Protein AF-W7QJQ6-F1 (afdb_monomer_lite)

Sequence (160 aa):
MKISMIKFSLSALLVATCFGANAQSLDDVTMEITKEQVRTGHRLQIPGRNLVVEHMLDSGALTEAEIETHKAERQADRETLKALKDAGDKDGLAAKLAEIKQKRQANREAIREYINNNDDLKEQLQAKKQEVREKLKERIREKRKERKEKREERREQLQQ

Organism: NCBI:txid1328313

Secondary structure (DSSP, 8-state):
-------------------------TT--------------TT---TTHHHHHHHHHHTTSS-HHHHHHHHHHHHHHHHHHHHHHHTT-HHHHHHHHHHHHHHHHHHHHHHHHHHHT-HHHHHHHHHHHHHHHHHHHHHHHHHHHHHHHHHHHHHHHTT-

pLDDT: mean 77.11, std 19.9, range [37.31, 96.12]

Structure (mmCIF, N/CA/C/O backbone):
data_AF-W7QJQ6-F1
#
_entry.id   AF-W7QJQ6-F1
#
loop_
_atom_site.group_PDB
_atom_site.id
_atom_site.type_symbol
_atom_site.label_atom_id
_atom_site.label_alt_id
_atom_site.label_comp_id
_atom_site.label_asym_id
_atom_site.label_entity_id
_atom_site.label_seq_id
_atom_site.pdbx_PDB_ins_code
_atom_site.Cartn_x
_atom_site.Cartn_y
_atom_site.Cartn_z
_atom_site.occupancy
_atom_site.B_iso_or_equiv
_atom_site.auth_seq_id
_atom_site.auth_comp_id
_atom_site.auth_asym_id
_atom_site.auth_atom_id
_atom_site.pdbx_PDB_model_num
ATOM 1 N N . MET A 1 1 ? -24.591 -10.427 -80.992 1.00 41.34 1 MET A N 1
ATOM 2 C CA . MET A 1 1 ? -24.294 -11.584 -80.114 1.00 41.34 1 MET A CA 1
ATOM 3 C C . MET A 1 1 ? -24.677 -11.177 -78.693 1.00 41.34 1 MET A C 1
ATOM 5 O O . MET A 1 1 ? -24.006 -10.342 -78.118 1.00 41.34 1 MET A O 1
ATOM 9 N N . LYS A 1 2 ? -25.950 -11.352 -78.318 1.00 41.94 2 LYS A N 1
ATOM 10 C CA . LYS A 1 2 ? -26.464 -12.395 -77.402 1.00 41.94 2 LYS A CA 1
ATOM 11 C C . LYS A 1 2 ? -25.735 -12.431 -76.047 1.00 41.94 2 LYS A C 1
ATOM 13 O O . LYS A 1 2 ? -24.859 -13.257 -75.834 1.00 41.94 2 LYS A O 1
ATOM 18 N N . ILE A 1 3 ? -26.155 -11.545 -75.141 1.00 50.81 3 ILE A N 1
ATOM 19 C CA . ILE A 1 3 ? -25.922 -11.667 -73.698 1.00 50.81 3 ILE A CA 1
ATOM 20 C C . ILE A 1 3 ? -26.965 -12.664 -73.187 1.00 50.81 3 ILE A C 1
ATOM 22 O O . ILE A 1 3 ? -28.163 -12.384 -73.191 1.00 50.81 3 ILE A O 1
ATOM 26 N N . SER A 1 4 ? -26.511 -13.866 -72.848 1.00 46.59 4 SER A N 1
ATOM 27 C CA . SER A 1 4 ? -27.352 -14.926 -72.300 1.00 46.59 4 SER A CA 1
ATOM 28 C C . SER A 1 4 ? -27.627 -14.652 -70.824 1.00 46.59 4 SER A C 1
ATOM 30 O O . SER A 1 4 ? -26.724 -14.711 -69.995 1.00 46.59 4 SER A O 1
ATOM 32 N N . MET A 1 5 ? -28.894 -14.381 -70.516 1.00 48.00 5 MET A N 1
ATOM 33 C CA . MET A 1 5 ? -29.471 -14.479 -69.180 1.00 48.00 5 MET A CA 1
ATOM 34 C C . MET A 1 5 ? -29.350 -15.907 -68.639 1.00 48.00 5 MET A C 1
ATOM 36 O O . MET A 1 5 ? -29.759 -16.845 -69.317 1.00 48.00 5 MET A O 1
ATOM 40 N N . ILE A 1 6 ? -28.955 -16.051 -67.375 1.00 57.16 6 ILE A N 1
ATOM 41 C CA . ILE A 1 6 ? -29.534 -17.076 -66.501 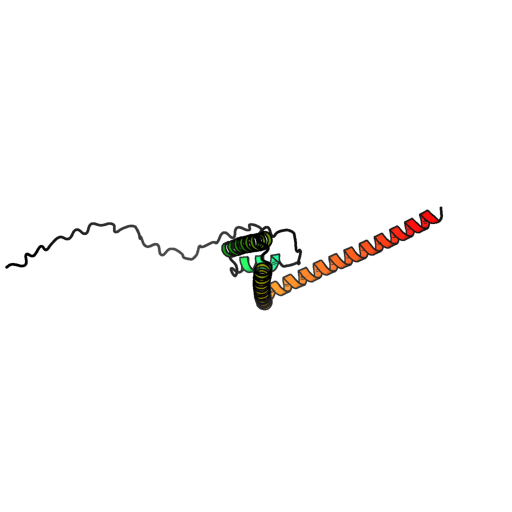1.00 57.16 6 ILE A CA 1
ATOM 42 C C . ILE A 1 6 ? -30.042 -16.356 -65.253 1.00 57.16 6 ILE A C 1
ATOM 44 O O . ILE A 1 6 ? -29.292 -15.721 -64.515 1.00 57.16 6 ILE A O 1
ATOM 48 N N . LYS A 1 7 ? -31.364 -16.407 -65.103 1.00 47.19 7 LYS A N 1
ATOM 49 C CA . LYS A 1 7 ? -32.143 -16.018 -63.930 1.00 47.19 7 LYS A CA 1
ATOM 50 C C . LYS A 1 7 ? -32.538 -17.296 -63.173 1.00 47.19 7 LYS A C 1
ATOM 52 O O . LYS A 1 7 ? -32.659 -18.338 -63.810 1.00 47.19 7 LYS A O 1
ATOM 57 N N . PHE A 1 8 ? -32.902 -17.114 -61.897 1.00 45.66 8 PHE A N 1
ATOM 58 C CA . PHE A 1 8 ? -33.603 -18.049 -60.990 1.00 45.66 8 PHE A CA 1
ATOM 59 C C . PHE A 1 8 ? -32.755 -19.236 -60.499 1.00 45.66 8 PHE A C 1
ATOM 61 O O . PHE A 1 8 ? -32.012 -19.821 -61.269 1.00 45.66 8 PHE A O 1
ATOM 68 N N . SER A 1 9 ? -32.759 -19.633 -59.225 1.00 47.97 9 SER A N 1
ATOM 69 C CA . SER A 1 9 ? -33.805 -19.637 -58.184 1.00 47.97 9 SER A CA 1
ATOM 70 C C . SER A 1 9 ? -33.159 -19.488 -56.792 1.00 47.97 9 SER A C 1
ATOM 72 O O . SER A 1 9 ? -32.132 -20.098 -56.524 1.00 47.97 9 SER A O 1
ATOM 74 N N . LEU A 1 10 ? -33.617 -18.603 -55.904 1.00 44.75 10 LEU A N 1
ATOM 75 C CA . LEU A 1 10 ? -34.666 -18.861 -54.905 1.00 44.75 10 LEU A CA 1
ATOM 76 C C . LEU A 1 10 ? -34.637 -20.283 -54.304 1.00 44.75 10 LEU A C 1
ATOM 78 O O . LEU A 1 10 ? -35.281 -21.192 -54.813 1.00 44.75 10 LEU A O 1
ATOM 82 N N . SER A 1 11 ? -33.969 -20.429 -53.163 1.00 45.31 11 SER A N 1
ATOM 83 C CA . SER A 1 11 ? -34.325 -21.424 -52.148 1.00 45.31 11 SER A CA 1
ATOM 84 C C . SER A 1 11 ? -33.996 -20.857 -50.772 1.00 45.31 11 SER A C 1
ATOM 86 O O . SER A 1 11 ? -32.943 -21.105 -50.188 1.00 45.31 11 SER A O 1
ATOM 88 N N . ALA A 1 12 ? -34.929 -20.045 -50.285 1.00 47.16 12 ALA A N 1
ATOM 89 C CA . ALA A 1 12 ? -35.166 -19.903 -48.865 1.00 47.16 12 ALA A CA 1
ATOM 90 C C . ALA A 1 12 ? -35.634 -21.263 -48.323 1.00 47.16 12 ALA A C 1
ATOM 92 O O . ALA A 1 12 ? -36.683 -21.760 -48.724 1.00 47.16 12 ALA A O 1
ATOM 93 N N . LEU A 1 13 ? -34.861 -21.853 -47.418 1.00 46.78 13 LEU A N 1
ATOM 94 C CA . LEU A 1 13 ? -35.364 -22.778 -46.406 1.00 46.78 13 LEU A CA 1
ATOM 95 C C . LEU A 1 13 ? -34.479 -22.574 -45.165 1.00 46.78 13 LEU A C 1
ATOM 97 O O . LEU A 1 13 ? -33.311 -22.934 -45.155 1.00 46.78 13 LEU A O 1
ATOM 101 N N . LEU A 1 14 ? -34.887 -21.681 -44.266 1.00 48.06 14 LEU A N 1
ATOM 102 C CA . LEU A 1 14 ? -35.668 -22.022 -43.073 1.00 48.06 14 LEU A CA 1
ATOM 103 C C . LEU A 1 14 ? -34.769 -22.588 -41.960 1.00 48.06 14 LEU A C 1
ATOM 105 O O . LEU A 1 14 ? -34.755 -23.779 -41.690 1.00 48.06 14 LEU A O 1
ATOM 109 N N . VAL A 1 15 ? -34.049 -21.686 -41.286 1.00 45.75 15 VAL A N 1
ATOM 110 C CA . VAL A 1 15 ? -33.708 -21.836 -39.860 1.00 45.75 15 VAL A CA 1
ATOM 111 C C . VAL A 1 15 ? -34.139 -20.550 -39.153 1.00 45.75 15 VAL A C 1
ATOM 113 O O . VAL A 1 15 ? -33.351 -19.789 -38.603 1.00 45.75 15 VAL A O 1
ATOM 116 N N . ALA A 1 16 ? -35.434 -20.261 -39.254 1.00 45.09 16 ALA A N 1
ATOM 117 C CA . ALA A 1 16 ? -36.126 -19.443 -38.277 1.00 45.09 16 ALA A CA 1
ATOM 118 C C . ALA A 1 16 ? -36.763 -20.422 -37.295 1.00 45.09 16 ALA A C 1
ATOM 120 O O . ALA A 1 16 ? -37.624 -21.184 -37.712 1.00 45.09 16 ALA A O 1
ATOM 121 N N . THR A 1 17 ? -36.273 -20.428 -36.054 1.00 46.25 17 THR A N 1
ATOM 122 C CA . THR A 1 17 ? -37.036 -20.495 -34.792 1.00 46.25 17 THR A CA 1
ATOM 123 C C . THR A 1 17 ? -36.111 -21.000 -33.690 1.00 46.25 17 THR A C 1
ATOM 125 O O . THR A 1 17 ? -35.888 -22.199 -33.591 1.00 46.25 17 THR A O 1
ATOM 128 N N . CYS A 1 18 ? -35.579 -20.078 -32.885 1.00 44.31 18 CYS A N 1
ATOM 129 C CA . CYS A 1 18 ? -35.277 -20.279 -31.456 1.00 44.31 18 CYS A CA 1
ATOM 130 C C . CYS A 1 18 ? -34.909 -18.969 -30.728 1.00 44.31 18 CYS A C 1
ATOM 132 O O . CYS A 1 18 ? -34.622 -19.013 -29.540 1.00 44.31 18 CYS A O 1
ATOM 134 N N . PHE A 1 19 ? -34.999 -17.786 -31.353 1.00 45.22 19 PHE A N 1
ATOM 135 C CA . PHE A 1 19 ? -35.171 -16.545 -30.585 1.00 45.22 19 PHE A CA 1
ATOM 136 C C . PHE A 1 19 ? -36.653 -16.369 -30.262 1.00 45.22 19 PHE A C 1
ATOM 138 O O . PHE A 1 19 ? -37.350 -15.512 -30.800 1.00 45.22 19 PHE A O 1
ATOM 145 N N . GLY A 1 20 ? -37.138 -17.286 -29.424 1.00 37.31 20 GLY A N 1
ATOM 146 C CA . GLY A 1 20 ? -38.367 -17.098 -28.681 1.00 37.31 20 GLY A CA 1
ATOM 147 C C . GLY A 1 20 ? -38.156 -15.932 -27.730 1.00 37.31 20 GLY A C 1
ATOM 148 O O . GLY A 1 20 ? -37.190 -15.900 -26.970 1.00 37.31 20 GLY A O 1
ATOM 149 N N . ALA A 1 21 ? -39.048 -14.957 -27.837 1.00 48.28 21 ALA A N 1
ATOM 150 C CA . ALA A 1 21 ? -39.184 -13.867 -26.901 1.00 48.28 21 ALA A CA 1
ATOM 151 C C . ALA A 1 21 ? -39.235 -14.405 -25.466 1.00 48.28 21 ALA A C 1
ATOM 153 O O . ALA A 1 21 ? -40.194 -15.069 -25.090 1.00 48.28 21 ALA A O 1
ATOM 154 N N . ASN A 1 22 ? -38.229 -14.057 -24.672 1.00 37.75 22 ASN A N 1
ATOM 155 C CA . ASN A 1 22 ? -38.355 -13.943 -23.229 1.00 37.75 22 ASN A CA 1
ATOM 156 C C . ASN A 1 22 ? -37.907 -12.532 -22.861 1.00 37.75 22 ASN A C 1
ATOM 158 O O . ASN A 1 22 ? -36.779 -12.285 -22.447 1.00 37.75 22 ASN A O 1
ATOM 162 N N . ALA A 1 23 ? -38.837 -11.592 -23.030 1.00 47.88 23 ALA A N 1
ATOM 163 C CA . ALA A 1 23 ? -38.945 -10.470 -22.114 1.00 47.88 23 ALA A CA 1
ATOM 164 C C . ALA A 1 23 ? -39.357 -11.054 -20.752 1.00 47.88 23 ALA A C 1
ATOM 166 O O . ALA A 1 23 ? -40.528 -11.064 -20.387 1.00 47.88 23 ALA A O 1
ATOM 167 N N . GLN A 1 24 ? -38.392 -11.641 -20.054 1.00 41.97 24 GLN A N 1
ATOM 168 C CA . GLN A 1 24 ? -38.516 -12.061 -18.670 1.00 41.97 24 GLN A CA 1
ATOM 169 C C . GLN A 1 24 ? -37.313 -11.483 -17.936 1.00 41.97 24 GLN A C 1
ATOM 171 O O . GLN A 1 24 ? -36.176 -11.876 -18.171 1.00 41.97 24 GLN A O 1
ATOM 176 N N . SER A 1 25 ? -37.627 -10.475 -17.121 1.00 47.47 25 SER A N 1
ATOM 177 C CA . SER A 1 25 ? -36.876 -10.024 -15.951 1.00 47.47 25 SER A CA 1
ATOM 178 C C . SER A 1 25 ? -35.367 -9.839 -16.137 1.00 47.47 25 SER A C 1
ATOM 180 O O . SER A 1 25 ? -34.564 -10.711 -15.824 1.00 47.47 25 SER A O 1
ATOM 182 N N . LEU A 1 26 ? -34.995 -8.602 -16.468 1.00 49.03 26 LEU A N 1
ATOM 183 C CA . LEU A 1 26 ? -33.706 -7.991 -16.111 1.00 49.03 26 LEU A CA 1
ATOM 184 C C . LEU A 1 26 ? -33.541 -7.784 -14.582 1.00 49.03 26 LEU A C 1
ATOM 186 O O . LEU A 1 26 ? -32.644 -7.061 -14.166 1.00 49.03 26 LEU A O 1
ATOM 190 N N . ASP A 1 27 ? -34.386 -8.410 -13.757 1.00 46.31 27 ASP A N 1
ATOM 191 C CA . ASP A 1 27 ? -34.499 -8.172 -12.311 1.00 46.31 27 ASP A CA 1
ATOM 192 C C . ASP A 1 27 ? -33.818 -9.235 -11.438 1.00 46.31 27 ASP A C 1
ATOM 194 O O . ASP A 1 27 ? -33.952 -9.182 -10.222 1.00 46.31 27 ASP A O 1
ATOM 198 N N . ASP A 1 28 ? -33.069 -10.184 -12.009 1.00 47.75 28 ASP A N 1
ATOM 199 C CA . ASP A 1 28 ? -32.436 -11.239 -11.200 1.00 47.75 28 ASP A CA 1
ATOM 200 C C . ASP A 1 28 ? -31.013 -11.583 -11.659 1.00 47.75 28 ASP A C 1
ATOM 202 O O . ASP A 1 28 ? -30.593 -12.737 -11.713 1.00 47.75 28 ASP A O 1
ATOM 206 N N . VAL A 1 29 ? -30.218 -10.553 -11.972 1.00 48.28 29 VAL A N 1
ATOM 207 C CA . VAL A 1 29 ? -28.759 -10.685 -11.855 1.00 48.28 29 VAL A CA 1
ATOM 208 C C . VAL A 1 29 ? -28.421 -10.505 -10.379 1.00 48.28 29 VAL A C 1
ATOM 210 O O . VAL A 1 29 ? -27.886 -9.479 -9.960 1.00 48.28 29 VAL A O 1
ATOM 213 N N . THR A 1 30 ? -28.739 -11.508 -9.560 1.00 45.56 30 THR A N 1
ATOM 214 C CA . THR A 1 30 ? -28.010 -11.685 -8.310 1.00 45.56 30 THR A CA 1
ATOM 215 C C . THR A 1 30 ? -26.580 -12.001 -8.719 1.00 45.56 30 THR A C 1
ATOM 217 O O . THR A 1 30 ? -26.254 -13.148 -9.025 1.00 45.56 30 THR A O 1
ATOM 220 N N . MET A 1 31 ? -25.721 -10.978 -8.791 1.00 55.59 31 MET A N 1
ATOM 221 C CA . MET A 1 31 ? -24.294 -11.229 -8.676 1.00 55.59 31 MET A CA 1
ATOM 222 C C . MET A 1 31 ? -24.137 -11.983 -7.360 1.00 55.59 31 MET A C 1
ATOM 224 O O . MET A 1 31 ? -24.315 -11.404 -6.287 1.00 55.59 31 MET A O 1
ATOM 228 N N . GLU A 1 32 ? -23.886 -13.288 -7.433 1.00 45.22 32 GLU A N 1
ATOM 229 C CA . GLU A 1 32 ? -23.327 -14.021 -6.312 1.00 45.22 32 GLU A CA 1
ATOM 230 C C . GLU A 1 32 ? -22.005 -13.326 -6.007 1.00 45.22 32 GLU A C 1
ATOM 232 O O . GLU A 1 32 ? -20.994 -13.565 -6.661 1.00 45.22 32 GLU A O 1
ATOM 237 N N . ILE A 1 33 ? -22.039 -12.382 -5.061 1.00 52.94 33 ILE A N 1
ATOM 238 C CA . ILE A 1 33 ? -20.850 -11.788 -4.467 1.00 52.94 33 ILE A CA 1
ATOM 239 C C . ILE A 1 33 ? -20.194 -12.946 -3.728 1.00 52.94 33 ILE A C 1
ATOM 241 O O . ILE A 1 33 ? -20.468 -13.210 -2.551 1.00 52.94 33 ILE A O 1
ATOM 245 N N . THR A 1 34 ? -19.375 -13.705 -4.448 1.00 47.41 34 THR A N 1
ATOM 246 C CA . THR A 1 34 ? -18.438 -14.636 -3.861 1.00 47.41 34 THR A CA 1
ATOM 247 C C . THR A 1 34 ? -17.588 -13.803 -2.925 1.00 47.41 34 THR A C 1
ATOM 249 O O . THR A 1 34 ? -16.742 -13.025 -3.345 1.00 47.41 34 THR A O 1
ATOM 252 N N . LYS A 1 35 ? -17.843 -13.919 -1.617 1.00 50.66 35 LYS A N 1
ATOM 253 C CA . LYS A 1 35 ? -17.042 -13.295 -0.556 1.00 50.66 35 LYS A CA 1
ATOM 254 C C . LYS A 1 35 ? -15.683 -13.988 -0.458 1.00 50.66 35 LYS A C 1
ATOM 256 O O . LYS A 1 35 ? -15.262 -14.400 0.627 1.00 50.66 35 LYS A O 1
ATOM 261 N N . GLU A 1 36 ? -15.017 -14.201 -1.585 1.00 50.00 36 GLU A N 1
ATOM 262 C CA . GLU A 1 36 ? -13.681 -14.741 -1.592 1.00 50.00 36 GLU A CA 1
ATOM 263 C C . GLU A 1 36 ? -12.776 -13.644 -1.039 1.00 50.00 36 GLU A C 1
ATOM 265 O O . GLU A 1 36 ? -12.515 -12.621 -1.669 1.00 50.00 36 GLU A O 1
ATOM 270 N N . GLN A 1 37 ? -12.366 -13.813 0.220 1.00 52.44 37 GLN A N 1
ATOM 271 C CA . GLN A 1 37 ? -11.476 -12.873 0.885 1.00 52.44 37 GLN A CA 1
ATOM 272 C C . GLN A 1 37 ? -10.228 -12.696 0.023 1.00 52.44 37 GLN A C 1
ATOM 274 O O . GLN A 1 37 ? -9.375 -13.587 -0.041 1.00 52.44 37 GLN A O 1
ATOM 279 N N . VAL A 1 38 ? -10.105 -11.536 -0.627 1.00 56.94 38 VAL A N 1
ATOM 280 C CA . VAL A 1 38 ? -8.951 -11.200 -1.455 1.00 56.94 38 VAL A CA 1
ATOM 281 C C . VAL A 1 38 ? -7.707 -11.292 -0.574 1.00 56.94 38 VAL A C 1
ATOM 283 O O . VAL A 1 38 ? -7.428 -10.422 0.253 1.00 56.94 38 VAL A O 1
ATOM 286 N N . ARG A 1 39 ? -6.934 -12.373 -0.731 1.00 50.00 39 ARG A N 1
ATOM 287 C CA . ARG A 1 39 ? -5.701 -12.603 0.033 1.00 50.00 39 ARG A CA 1
ATOM 288 C C . ARG A 1 39 ? -4.639 -11.586 -0.386 1.00 50.00 39 ARG A C 1
ATOM 290 O O . ARG A 1 39 ? -3.813 -11.824 -1.265 1.00 50.00 39 ARG A O 1
ATOM 297 N N . THR A 1 40 ? -4.652 -10.415 0.242 1.00 54.50 40 THR A N 1
ATOM 298 C CA . THR A 1 40 ? -3.605 -9.398 0.097 1.00 54.50 40 THR A CA 1
ATOM 299 C C . THR A 1 40 ? -2.308 -9.858 0.761 1.00 54.50 40 THR A C 1
ATOM 301 O O . THR A 1 40 ? -2.277 -10.179 1.946 1.00 54.50 40 THR A O 1
ATOM 304 N N . GLY A 1 41 ? -1.211 -9.868 -0.003 1.00 44.66 41 GLY A N 1
ATOM 305 C CA . GLY A 1 41 ? 0.110 -10.281 0.477 1.00 44.66 41 GLY A CA 1
ATOM 306 C C . GLY A 1 41 ? 0.603 -9.501 1.708 1.00 44.66 41 GLY A C 1
ATOM 307 O O . GLY A 1 41 ? 0.461 -8.283 1.805 1.00 44.66 41 GLY A O 1
ATOM 308 N N . HIS A 1 42 ? 1.255 -10.224 2.620 1.00 45.88 42 HIS A N 1
ATOM 309 C CA . HIS A 1 42 ? 1.562 -9.883 4.018 1.00 45.88 42 HIS A CA 1
ATOM 310 C C . HIS A 1 42 ? 2.374 -8.608 4.350 1.00 45.88 42 HIS A C 1
ATOM 312 O O . HIS A 1 42 ? 2.702 -8.415 5.519 1.00 45.88 42 HIS A O 1
ATOM 318 N N . ARG A 1 43 ? 2.761 -7.732 3.411 1.00 43.72 43 ARG A N 1
ATOM 319 C CA . ARG A 1 43 ? 3.911 -6.829 3.661 1.00 43.72 43 ARG A CA 1
ATOM 320 C C . ARG A 1 43 ? 3.669 -5.361 4.001 1.00 43.72 43 ARG A C 1
ATOM 322 O O . ARG A 1 43 ? 4.638 -4.695 4.341 1.00 43.72 43 ARG A O 1
ATOM 329 N N . LEU A 1 44 ? 2.441 -4.850 4.005 1.00 43.34 44 LEU A N 1
ATOM 330 C CA . LEU A 1 44 ? 2.165 -3.495 4.506 1.00 43.34 44 LEU A CA 1
ATOM 331 C C . LEU A 1 44 ? 0.797 -3.466 5.190 1.00 43.34 44 LEU A C 1
ATOM 333 O O . LEU A 1 44 ? -0.213 -3.182 4.552 1.00 43.34 44 LEU A O 1
ATOM 337 N N . GLN A 1 45 ? 0.783 -3.745 6.495 1.00 49.97 45 GLN A N 1
ATOM 338 C CA . GLN A 1 45 ? -0.350 -3.508 7.396 1.00 49.97 45 GLN A CA 1
ATOM 339 C C . GLN A 1 45 ? -0.562 -1.989 7.556 1.00 49.97 45 GLN A C 1
ATOM 341 O O . GLN A 1 45 ? -0.333 -1.407 8.612 1.00 49.97 45 GLN A O 1
ATOM 346 N N . ILE A 1 46 ? -0.944 -1.307 6.474 1.00 52.97 46 ILE A N 1
ATOM 347 C CA . ILE A 1 46 ? -1.606 -0.012 6.595 1.00 52.97 46 ILE A CA 1
ATOM 348 C C . ILE A 1 46 ? -3.036 -0.358 7.019 1.00 52.97 46 ILE A C 1
ATOM 350 O O . ILE A 1 46 ? -3.753 -0.972 6.221 1.00 52.97 46 ILE A O 1
ATOM 354 N N . PRO A 1 47 ? -3.452 -0.046 8.259 1.00 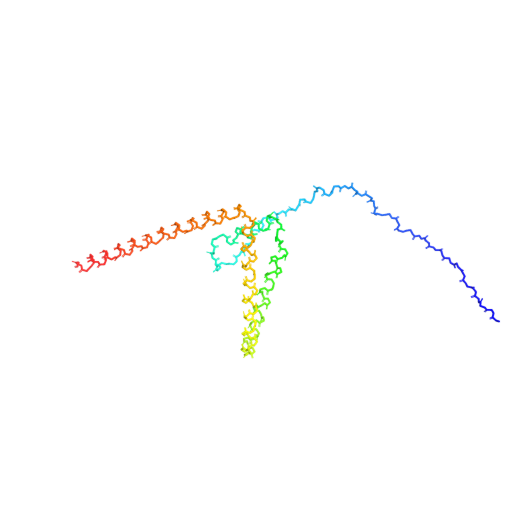56.94 47 PRO A N 1
ATOM 355 C CA . PRO A 1 47 ? -4.818 -0.321 8.679 1.00 56.94 47 PRO A CA 1
ATOM 356 C C . PRO A 1 47 ? -5.796 0.382 7.741 1.00 56.94 47 PRO A C 1
ATOM 358 O O . PRO A 1 47 ? -5.612 1.553 7.417 1.00 56.94 47 PRO A O 1
ATOM 361 N N . GLY A 1 48 ? -6.801 -0.359 7.276 1.00 60.09 48 GLY A N 1
ATOM 362 C CA . GLY A 1 48 ? -7.847 0.164 6.401 1.00 60.09 48 GLY A CA 1
ATOM 363 C C . GLY A 1 48 ? -7.568 0.089 4.899 1.00 60.09 48 GLY A C 1
ATOM 364 O O . GLY A 1 48 ? -8.469 0.373 4.124 1.00 60.09 48 GLY A O 1
ATOM 365 N N . ARG A 1 49 ? -6.384 -0.353 4.442 1.00 65.12 49 ARG A N 1
ATOM 366 C CA . ARG A 1 49 ? -6.171 -0.554 2.992 1.00 65.12 49 ARG A CA 1
ATOM 367 C C . ARG A 1 49 ? -7.128 -1.599 2.405 1.00 65.12 49 ARG A C 1
ATOM 369 O O . ARG A 1 49 ? -7.549 -1.447 1.266 1.00 65.12 49 ARG A O 1
ATOM 376 N N . ASN A 1 50 ? -7.471 -2.615 3.194 1.00 74.38 50 ASN A N 1
ATOM 377 C CA . ASN A 1 50 ? -8.447 -3.629 2.807 1.00 74.38 50 ASN A CA 1
ATOM 378 C C . ASN A 1 50 ? -9.865 -3.054 2.788 1.00 74.38 50 ASN A C 1
ATOM 380 O O . ASN A 1 50 ? -10.569 -3.302 1.827 1.00 74.38 50 ASN A O 1
ATOM 384 N N . LEU A 1 51 ? -10.211 -2.179 3.741 1.00 82.00 51 LEU A N 1
ATOM 385 C CA . LEU A 1 51 ? -11.532 -1.540 3.794 1.00 82.00 51 LEU A CA 1
ATOM 386 C C . LEU A 1 51 ? -11.849 -0.732 2.537 1.00 82.00 51 LEU A C 1
ATOM 388 O O . LEU A 1 51 ? -12.972 -0.760 2.065 1.00 82.00 51 LEU A O 1
ATOM 392 N N . VAL A 1 52 ? -10.863 -0.027 1.975 1.00 84.75 52 VAL A N 1
ATOM 393 C CA . VAL A 1 52 ? -11.084 0.733 0.734 1.00 84.75 52 VAL A CA 1
ATOM 394 C C . VAL A 1 52 ? -11.359 -0.203 -0.439 1.00 84.75 52 VAL A C 1
ATOM 396 O O . VAL A 1 52 ? -12.258 0.059 -1.220 1.00 84.75 52 VAL A O 1
ATOM 399 N N . VAL A 1 53 ? -10.591 -1.289 -0.570 1.00 83.69 53 VAL A N 1
ATOM 400 C CA . VAL A 1 53 ? -10.765 -2.244 -1.675 1.00 83.69 53 VAL A CA 1
ATOM 401 C C . VAL A 1 53 ? -12.067 -3.028 -1.522 1.00 83.69 53 VAL A C 1
ATOM 403 O O . VAL A 1 53 ? -12.771 -3.198 -2.506 1.00 83.69 53 VAL A O 1
ATOM 406 N N . GLU A 1 54 ? -12.396 -3.461 -0.305 1.00 83.56 54 GLU A N 1
ATOM 407 C CA . GLU A 1 54 ? -13.668 -4.109 0.037 1.00 83.56 54 GLU A CA 1
ATOM 408 C C . GLU A 1 54 ? -14.841 -3.180 -0.294 1.00 83.56 54 GLU A C 1
ATOM 410 O O . GLU A 1 54 ? -15.721 -3.567 -1.047 1.00 83.56 54 GLU A O 1
ATOM 415 N N . HIS A 1 55 ? -14.784 -1.915 0.130 1.00 87.19 55 HIS A N 1
ATOM 416 C CA . HIS A 1 55 ? -15.815 -0.932 -0.201 1.00 87.19 55 HIS A CA 1
ATOM 417 C C . HIS A 1 55 ? -15.928 -0.677 -1.712 1.00 87.19 55 HIS A C 1
ATOM 419 O O . HIS A 1 55 ? -17.031 -0.538 -2.226 1.00 87.19 55 HIS A O 1
ATOM 425 N N . MET A 1 56 ? -14.809 -0.621 -2.443 1.00 86.25 56 MET A N 1
ATOM 426 C CA . MET A 1 56 ? -14.836 -0.473 -3.904 1.00 86.25 56 MET A CA 1
ATOM 427 C C . MET A 1 56 ? -15.448 -1.690 -4.607 1.00 86.25 56 MET A C 1
ATOM 429 O O . MET A 1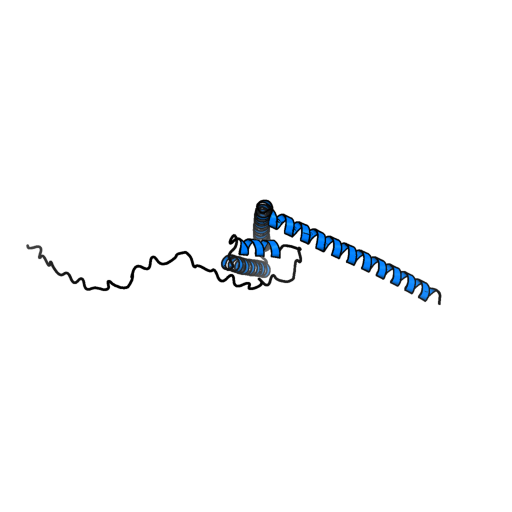 56 ? -16.115 -1.509 -5.622 1.00 86.25 56 MET A O 1
ATOM 433 N N . LEU A 1 57 ? -15.237 -2.900 -4.083 1.00 87.12 57 LEU A N 1
ATOM 434 C CA . LEU A 1 57 ? -15.867 -4.120 -4.594 1.00 87.12 57 LEU A CA 1
ATOM 435 C C . LEU A 1 57 ? -17.367 -4.131 -4.293 1.00 87.12 57 LEU A C 1
ATOM 437 O O . LEU A 1 57 ? -18.170 -4.339 -5.197 1.00 87.12 57 LEU A O 1
ATOM 441 N N . ASP A 1 58 ? -17.740 -3.829 -3.050 1.00 85.69 58 ASP A N 1
ATOM 442 C CA . ASP A 1 58 ? -19.136 -3.793 -2.609 1.00 85.69 58 ASP A CA 1
ATOM 443 C C . ASP A 1 58 ? -19.934 -2.709 -3.350 1.00 85.69 58 ASP A C 1
ATOM 445 O O . ASP A 1 58 ? -21.094 -2.915 -3.702 1.00 85.69 58 ASP A O 1
ATOM 449 N N . SER A 1 59 ? -19.308 -1.561 -3.638 1.00 85.94 59 SER A N 1
ATOM 450 C CA . SER A 1 59 ? -19.924 -0.475 -4.406 1.00 85.94 59 SER A CA 1
ATOM 451 C C . SER A 1 59 ? -19.883 -0.696 -5.924 1.00 85.94 59 SER A C 1
ATOM 453 O O . SER A 1 59 ? -20.318 0.184 -6.664 1.00 85.94 59 SER A O 1
ATOM 455 N N . GLY A 1 60 ? -19.276 -1.787 -6.406 1.00 84.25 60 GLY A N 1
ATOM 456 C CA . GLY A 1 60 ? -19.057 -2.051 -7.833 1.00 84.25 60 GLY A CA 1
ATOM 457 C C . GLY A 1 60 ? -18.111 -1.066 -8.539 1.00 84.25 60 GLY A C 1
ATOM 458 O O . GLY A 1 60 ? -18.042 -1.054 -9.764 1.00 84.25 60 GLY A O 1
ATOM 459 N N . ALA A 1 61 ? -17.378 -0.233 -7.792 1.00 83.81 61 ALA A N 1
ATOM 460 C CA . ALA A 1 61 ? -16.382 0.698 -8.336 1.00 83.81 61 ALA A CA 1
ATOM 461 C C . ALA A 1 61 ? -15.076 -0.002 -8.752 1.00 83.81 61 ALA A C 1
ATOM 463 O O . ALA A 1 61 ? -14.213 0.614 -9.378 1.00 83.81 61 ALA A O 1
ATOM 464 N N . LEU A 1 62 ? -14.912 -1.264 -8.359 1.00 84.44 62 LEU A N 1
ATOM 465 C CA . LEU A 1 62 ? -13.833 -2.146 -8.766 1.00 84.44 62 LEU A CA 1
ATOM 466 C C . LEU A 1 62 ? -14.405 -3.547 -8.955 1.00 84.44 62 LEU A C 1
ATOM 468 O O . LEU A 1 62 ? -15.155 -4.028 -8.111 1.00 84.44 62 LEU A O 1
ATOM 472 N N . THR A 1 63 ? -14.017 -4.215 -10.031 1.00 86.69 63 THR A N 1
ATOM 473 C CA . THR A 1 63 ? -14.392 -5.609 -10.292 1.00 86.69 63 THR A CA 1
ATOM 474 C C . THR A 1 63 ? -13.257 -6.566 -9.931 1.00 86.69 63 THR A C 1
ATOM 476 O O . THR A 1 63 ? -12.078 -6.200 -9.894 1.00 86.69 63 THR A O 1
ATOM 479 N N . GLU A 1 64 ? -13.586 -7.835 -9.692 1.00 82.19 64 GLU A N 1
ATOM 480 C CA . GLU A 1 64 ? -12.570 -8.865 -9.444 1.00 82.19 64 GLU A CA 1
ATOM 481 C C . GLU A 1 64 ? -11.635 -9.048 -10.649 1.00 82.19 64 GLU A C 1
ATOM 483 O O . GLU A 1 64 ? -10.419 -9.147 -10.475 1.00 82.19 64 GLU A O 1
ATOM 488 N N . ALA A 1 65 ? -12.176 -8.975 -11.870 1.00 83.56 65 ALA A N 1
ATOM 489 C CA . ALA A 1 65 ? -11.396 -9.028 -13.105 1.00 83.56 65 ALA A CA 1
ATOM 490 C C . ALA A 1 65 ? -10.347 -7.901 -13.175 1.00 83.56 65 ALA A C 1
ATOM 492 O O . ALA A 1 65 ? -9.197 -8.139 -13.545 1.00 83.56 65 ALA A O 1
ATOM 493 N N . GLU A 1 66 ? -10.693 -6.683 -12.749 1.00 82.31 66 GLU A N 1
ATOM 494 C CA . GLU A 1 66 ? -9.746 -5.563 -12.664 1.00 82.31 66 GLU A CA 1
ATOM 495 C C . GLU A 1 66 ? -8.687 -5.764 -11.567 1.00 82.31 66 GLU A C 1
ATOM 497 O O . GLU A 1 66 ? -7.529 -5.361 -11.704 1.00 82.31 66 GLU A O 1
ATOM 502 N N . ILE A 1 67 ? -9.030 -6.434 -10.463 1.00 84.81 67 ILE A N 1
ATOM 503 C CA . ILE A 1 67 ? -8.033 -6.810 -9.451 1.00 84.81 67 ILE A CA 1
ATOM 504 C C . ILE A 1 67 ? -7.030 -7.810 -10.033 1.00 84.81 67 ILE A C 1
ATOM 506 O O . ILE A 1 67 ? -5.829 -7.726 -9.739 1.00 84.81 67 ILE A O 1
ATOM 510 N N . GLU A 1 68 ? -7.499 -8.768 -10.826 1.00 86.00 68 GLU A N 1
ATOM 511 C CA . GLU A 1 68 ? -6.648 -9.755 -11.484 1.00 86.00 68 GLU A CA 1
ATOM 512 C C . GLU A 1 68 ? -5.754 -9.132 -12.549 1.00 86.00 68 GLU A C 1
ATOM 514 O O . GLU A 1 68 ? -4.546 -9.394 -12.543 1.00 86.00 68 GLU A O 1
ATOM 519 N N . THR A 1 69 ? -6.279 -8.225 -13.373 1.00 88.81 69 THR A N 1
ATOM 520 C CA . THR A 1 69 ? -5.464 -7.485 -14.347 1.00 88.81 69 THR A CA 1
ATOM 521 C C . THR A 1 69 ? -4.379 -6.684 -13.626 1.00 88.81 69 THR A C 1
ATOM 523 O O . THR A 1 69 ? -3.199 -6.801 -13.954 1.00 88.81 69 THR A O 1
ATOM 526 N N . HIS A 1 70 ? -4.708 -5.999 -12.526 1.00 86.06 70 HIS A N 1
ATOM 527 C CA . HIS A 1 70 ? -3.728 -5.288 -11.698 1.00 86.06 70 HIS A CA 1
ATOM 528 C C . HIS A 1 70 ? -2.692 -6.214 -11.031 1.00 86.06 70 HIS A C 1
ATOM 530 O O . HIS A 1 70 ? -1.584 -5.785 -10.678 1.00 86.06 70 HIS A O 1
ATOM 536 N N . LYS A 1 71 ? -3.022 -7.482 -10.758 1.00 88.44 71 LYS A N 1
ATOM 537 C CA . LYS A 1 71 ? -2.043 -8.480 -10.287 1.00 88.44 71 LYS A CA 1
ATOM 538 C C . LYS A 1 71 ? -1.111 -8.890 -11.426 1.00 88.44 71 LYS A C 1
ATOM 540 O O . LYS A 1 71 ? 0.101 -8.892 -11.206 1.00 88.44 71 LYS A O 1
ATOM 545 N N . ALA A 1 72 ? -1.657 -9.175 -12.606 1.00 90.44 72 ALA A N 1
ATOM 546 C CA . ALA A 1 72 ? -0.893 -9.552 -13.790 1.00 90.44 72 ALA A CA 1
ATOM 547 C C . ALA A 1 72 ? 0.072 -8.436 -14.219 1.00 90.44 72 ALA A C 1
ATOM 549 O O . ALA A 1 72 ? 1.265 -8.683 -14.378 1.00 90.44 72 ALA A O 1
ATOM 550 N N . GLU A 1 73 ? -0.391 -7.186 -14.269 1.00 90.12 73 GLU A N 1
ATOM 551 C CA . GLU A 1 73 ? 0.453 -6.023 -14.570 1.00 90.12 73 GLU A CA 1
ATOM 552 C C . GLU A 1 73 ? 1.622 -5.883 -13.591 1.00 90.12 73 GLU A C 1
ATOM 554 O O . GLU A 1 73 ? 2.763 -5.675 -13.993 1.00 90.12 73 GLU A O 1
ATOM 559 N N . ARG A 1 74 ? 1.370 -6.049 -12.285 1.00 90.31 74 ARG A N 1
ATOM 560 C CA . ARG A 1 74 ? 2.439 -5.995 -11.274 1.00 90.31 74 ARG A CA 1
ATOM 561 C C . ARG A 1 74 ? 3.463 -7.107 -11.448 1.00 90.31 74 ARG A C 1
ATOM 563 O O . ARG A 1 74 ? 4.614 -6.925 -11.050 1.00 90.31 74 ARG A O 1
ATOM 570 N N . GLN A 1 75 ? 3.042 -8.262 -11.948 1.00 93.00 75 GLN A N 1
ATOM 571 C CA . GLN A 1 75 ? 3.941 -9.368 -12.232 1.00 93.00 75 GLN A CA 1
ATOM 572 C C . GLN A 1 75 ? 4.786 -9.066 -13.476 1.00 93.00 75 GLN A C 1
ATOM 574 O O . GLN A 1 75 ? 6.010 -9.162 -13.398 1.00 93.00 75 GLN A O 1
ATOM 579 N N . ALA A 1 76 ? 4.171 -8.560 -14.545 1.00 94.19 76 ALA A N 1
ATOM 580 C CA . ALA A 1 76 ? 4.877 -8.105 -15.741 1.00 94.19 76 ALA A CA 1
ATOM 581 C C . ALA A 1 76 ? 5.892 -6.983 -15.431 1.00 94.19 76 ALA A C 1
ATOM 583 O O . ALA A 1 76 ? 7.040 -7.028 -15.872 1.00 94.19 76 ALA A O 1
ATOM 584 N N . ASP A 1 77 ? 5.531 -6.011 -14.588 1.00 93.38 77 ASP A N 1
ATOM 585 C CA . ASP A 1 77 ? 6.446 -4.955 -14.127 1.00 93.38 77 ASP A CA 1
ATOM 586 C C . ASP A 1 77 ? 7.659 -5.524 -13.368 1.00 93.38 77 ASP A C 1
ATOM 588 O O . ASP A 1 77 ? 8.767 -4.996 -13.443 1.00 93.38 77 ASP A O 1
ATOM 592 N N . ARG A 1 78 ? 7.485 -6.611 -12.609 1.00 93.88 78 ARG A N 1
ATOM 593 C CA . ARG A 1 78 ? 8.607 -7.258 -11.909 1.00 93.88 78 ARG A CA 1
ATOM 594 C C . ARG A 1 78 ? 9.526 -7.986 -12.872 1.00 93.88 78 ARG A C 1
ATOM 596 O O . ARG A 1 78 ? 10.740 -7.924 -12.701 1.00 93.88 78 ARG A O 1
ATOM 603 N N . GLU A 1 79 ? 8.953 -8.683 -13.841 1.00 95.94 79 GLU A N 1
ATOM 604 C CA . GLU A 1 79 ? 9.701 -9.432 -14.848 1.00 95.94 79 GLU A CA 1
ATOM 605 C C . GLU A 1 79 ? 10.500 -8.493 -15.747 1.00 95.94 79 GLU A C 1
ATOM 607 O O . GLU A 1 79 ? 11.692 -8.716 -15.946 1.00 95.94 79 GLU A O 1
ATOM 612 N N . THR A 1 80 ? 9.901 -7.381 -16.175 1.00 94.25 80 THR A N 1
ATOM 613 C CA . THR A 1 80 ? 10.599 -6.333 -16.936 1.00 94.25 80 THR A CA 1
ATOM 614 C C . THR A 1 80 ? 11.740 -5.708 -16.135 1.00 94.25 80 THR A C 1
ATOM 616 O O . THR A 1 80 ? 12.861 -5.633 -16.630 1.00 94.25 80 THR A O 1
ATOM 619 N N . LEU A 1 81 ? 11.519 -5.333 -14.869 1.00 94.88 81 LEU A N 1
ATOM 620 C CA . LEU A 1 81 ? 12.595 -4.816 -14.011 1.00 94.88 81 LEU A CA 1
ATOM 621 C C . LEU A 1 81 ? 13.716 -5.838 -13.786 1.00 94.88 81 LEU A C 1
ATOM 623 O O . LEU A 1 81 ? 14.886 -5.459 -13.718 1.00 94.88 81 LEU A O 1
ATOM 627 N N . LYS A 1 82 ? 13.372 -7.124 -13.651 1.00 95.62 82 LYS A N 1
ATOM 628 C CA . LYS A 1 82 ? 14.358 -8.198 -13.516 1.00 95.62 82 LYS A CA 1
ATOM 629 C C . LYS A 1 82 ? 15.179 -8.340 -14.797 1.00 95.62 82 LYS A C 1
ATOM 631 O O . LYS A 1 82 ? 16.399 -8.329 -14.708 1.00 95.62 82 LYS A O 1
ATOM 636 N N . ALA A 1 83 ? 14.533 -8.381 -15.959 1.00 95.88 83 ALA A N 1
ATOM 637 C CA . ALA A 1 83 ? 15.210 -8.464 -17.249 1.00 95.88 83 ALA A CA 1
ATOM 638 C C . ALA A 1 83 ? 16.158 -7.276 -17.481 1.00 95.88 83 ALA A C 1
ATOM 640 O O . ALA A 1 83 ? 17.306 -7.483 -17.860 1.00 95.88 83 ALA A O 1
ATOM 641 N N . LEU A 1 84 ? 15.726 -6.047 -17.174 1.00 93.94 84 LEU A N 1
ATOM 642 C CA . LEU A 1 84 ? 16.568 -4.846 -17.278 1.00 93.94 84 LEU A CA 1
ATOM 643 C C . LEU A 1 84 ? 17.782 -4.909 -16.343 1.00 93.94 84 LEU A C 1
ATOM 645 O O . LEU A 1 84 ? 18.892 -4.536 -16.721 1.00 93.94 84 LEU A O 1
ATOM 649 N N . LYS A 1 85 ? 17.585 -5.422 -15.124 1.00 94.75 85 LYS A N 1
ATOM 650 C CA . LYS A 1 85 ? 18.672 -5.618 -14.163 1.00 94.75 85 LYS A CA 1
ATOM 651 C C . LYS A 1 85 ? 19.668 -6.675 -14.641 1.00 94.75 85 LYS A C 1
ATOM 653 O O . LYS A 1 85 ? 20.870 -6.446 -14.534 1.00 94.75 85 LYS A O 1
ATOM 658 N N . ASP A 1 86 ? 19.174 -7.800 -15.151 1.00 95.9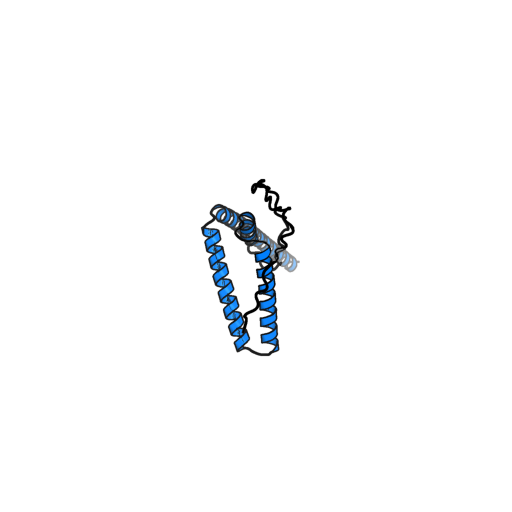4 86 ASP A N 1
ATOM 659 C CA . ASP A 1 86 ? 19.995 -8.911 -15.643 1.00 95.94 86 ASP A CA 1
ATOM 660 C C . ASP A 1 86 ? 20.757 -8.510 -16.922 1.00 95.94 86 ASP A C 1
ATOM 662 O O . ASP A 1 86 ? 21.906 -8.905 -17.103 1.00 95.94 86 ASP A O 1
ATOM 666 N N . ALA A 1 87 ? 20.167 -7.647 -17.756 1.00 94.69 87 ALA A N 1
ATOM 667 C CA . ALA A 1 87 ? 20.808 -7.045 -18.926 1.00 94.69 87 ALA A CA 1
ATOM 668 C C . ALA A 1 87 ? 21.832 -5.942 -18.585 1.00 94.69 87 ALA A C 1
ATOM 670 O O . ALA A 1 87 ? 22.562 -5.491 -19.463 1.00 94.69 87 ALA A O 1
ATOM 671 N N . GLY A 1 88 ? 21.893 -5.484 -17.328 1.00 94.12 88 GLY A N 1
ATOM 672 C CA . GLY A 1 88 ? 22.785 -4.400 -16.904 1.00 94.12 88 GLY A CA 1
ATOM 673 C C . GLY A 1 88 ? 22.388 -3.007 -17.411 1.00 94.12 88 GLY A C 1
ATOM 674 O O . GLY A 1 88 ? 23.173 -2.067 -17.263 1.00 94.12 88 GLY A O 1
ATOM 675 N N . ASP A 1 89 ? 21.183 -2.854 -17.964 1.00 94.50 89 ASP A N 1
ATOM 676 C CA . ASP A 1 89 ? 20.666 -1.592 -18.495 1.00 94.50 89 ASP A CA 1
ATOM 677 C C . ASP A 1 89 ? 20.164 -0.687 -17.358 1.00 94.50 89 ASP A C 1
ATOM 679 O O . ASP A 1 89 ? 19.014 -0.748 -16.909 1.00 94.50 89 ASP A O 1
ATOM 683 N N . LYS A 1 90 ? 21.070 0.152 -16.850 1.00 94.25 90 LYS A N 1
ATOM 684 C CA . LYS A 1 90 ? 20.793 1.064 -15.732 1.00 94.25 90 LYS A CA 1
ATOM 685 C C . LYS A 1 90 ? 19.822 2.180 -16.113 1.00 94.25 90 LYS A C 1
ATOM 687 O O . LYS A 1 90 ? 19.017 2.574 -15.266 1.00 94.25 90 LYS A O 1
ATOM 692 N N . ASP A 1 91 ? 19.882 2.660 -17.351 1.00 95.12 91 ASP A N 1
ATOM 693 C CA . ASP A 1 91 ? 19.060 3.777 -17.815 1.00 95.12 91 ASP A CA 1
ATOM 694 C C . ASP A 1 91 ? 17.622 3.309 -18.061 1.00 95.12 91 ASP A C 1
ATOM 696 O O . ASP A 1 91 ? 16.678 3.926 -17.558 1.00 95.12 91 ASP A O 1
ATOM 700 N N . GLY A 1 92 ? 17.445 2.149 -18.706 1.00 92.94 92 GLY A N 1
ATOM 701 C CA . GLY A 1 92 ? 16.139 1.505 -18.854 1.00 92.94 92 GLY A CA 1
ATOM 702 C C . GLY A 1 92 ? 15.510 1.140 -17.507 1.00 92.94 92 GLY A C 1
ATOM 703 O O . GLY A 1 92 ? 14.318 1.372 -17.282 1.00 92.94 92 GLY A O 1
ATOM 704 N N . LEU A 1 93 ? 16.311 0.649 -16.554 1.00 94.06 93 LEU A N 1
ATOM 705 C CA . LEU A 1 93 ? 15.845 0.362 -15.195 1.00 94.06 93 LEU A CA 1
ATOM 706 C C . LEU A 1 93 ? 15.375 1.631 -14.470 1.00 94.06 93 LEU A C 1
ATOM 708 O O . LEU A 1 93 ? 14.315 1.620 -13.837 1.00 94.06 93 LEU A O 1
ATOM 712 N N . ALA A 1 94 ? 16.131 2.729 -14.555 1.00 94.94 94 ALA A N 1
ATOM 713 C CA . ALA A 1 94 ? 15.754 3.998 -13.938 1.00 94.94 94 ALA A CA 1
ATOM 714 C C . ALA A 1 94 ? 14.464 4.568 -14.549 1.00 94.94 94 ALA A C 1
ATOM 716 O O . ALA A 1 94 ? 13.571 4.990 -13.807 1.00 94.94 94 ALA A O 1
ATOM 717 N N . ALA A 1 95 ? 14.331 4.512 -15.877 1.00 96.12 95 ALA A N 1
ATOM 718 C CA . ALA A 1 95 ? 13.133 4.945 -16.588 1.00 96.12 95 ALA A CA 1
ATOM 719 C C . ALA A 1 95 ? 11.897 4.137 -16.161 1.00 96.12 95 ALA A C 1
ATOM 721 O O . ALA A 1 95 ? 10.884 4.718 -15.763 1.00 96.12 95 ALA A O 1
ATOM 722 N N . LYS A 1 96 ? 11.997 2.799 -16.127 1.00 94.31 96 LYS A N 1
ATOM 723 C CA . LYS A 1 96 ? 10.874 1.941 -15.720 1.00 94.31 96 LYS A CA 1
ATOM 724 C C . LYS A 1 96 ? 10.487 2.147 -14.254 1.00 94.31 96 LYS A C 1
ATOM 726 O O . LYS A 1 96 ? 9.306 2.156 -13.906 1.00 94.31 96 LYS A O 1
ATOM 731 N N . LEU A 1 97 ? 11.462 2.373 -13.370 1.00 94.19 97 LEU A N 1
ATOM 732 C CA . LEU A 1 97 ? 11.182 2.728 -11.975 1.00 94.19 97 LEU A CA 1
ATOM 733 C C . LEU A 1 97 ? 10.464 4.078 -11.843 1.00 94.19 97 LEU A C 1
ATOM 735 O O . LEU A 1 97 ? 9.586 4.211 -10.984 1.00 94.19 97 LEU A O 1
ATOM 739 N N . ALA A 1 98 ? 10.817 5.069 -12.664 1.00 95.69 98 ALA A N 1
ATOM 740 C CA . ALA A 1 98 ? 10.150 6.367 -12.680 1.00 95.69 98 ALA A CA 1
ATOM 741 C C . ALA A 1 98 ? 8.692 6.247 -13.152 1.00 95.69 98 ALA A C 1
ATOM 743 O O . ALA A 1 98 ? 7.799 6.779 -12.489 1.00 95.69 98 ALA A O 1
ATOM 744 N N . GLU A 1 99 ? 8.439 5.472 -14.208 1.00 95.19 99 GLU A N 1
ATOM 745 C CA . GLU A 1 99 ? 7.091 5.164 -14.706 1.00 95.19 99 GLU A CA 1
ATOM 746 C C . GLU A 1 99 ? 6.230 4.511 -13.610 1.00 95.19 99 GLU A C 1
ATOM 748 O O . GLU A 1 99 ? 5.150 4.997 -13.263 1.00 95.19 99 GLU A O 1
ATOM 753 N N . ILE A 1 100 ? 6.749 3.461 -12.963 1.00 94.00 100 ILE A N 1
ATOM 754 C CA . ILE A 1 100 ? 6.049 2.774 -11.868 1.00 94.00 100 ILE A CA 1
ATOM 755 C C . ILE A 1 100 ? 5.781 3.734 -10.701 1.00 94.00 100 ILE A C 1
ATOM 757 O O . ILE A 1 100 ? 4.737 3.652 -10.044 1.00 94.00 100 ILE A O 1
ATOM 761 N N . LYS A 1 101 ? 6.708 4.653 -10.405 1.00 93.75 101 LYS A N 1
ATOM 762 C CA . LYS A 1 101 ? 6.523 5.663 -9.356 1.00 93.75 101 LYS A CA 1
ATOM 763 C C . LYS A 1 101 ? 5.375 6.616 -9.697 1.00 93.75 101 LYS A C 1
ATOM 765 O O . LYS A 1 101 ? 4.557 6.873 -8.814 1.00 93.75 101 LYS A O 1
ATOM 770 N N . GLN A 1 102 ? 5.287 7.083 -10.940 1.00 94.62 102 GLN A N 1
ATOM 771 C CA . GLN A 1 102 ? 4.194 7.939 -11.409 1.00 94.62 102 GLN A CA 1
ATOM 772 C C . GLN A 1 102 ? 2.849 7.205 -11.355 1.00 94.62 102 GLN A C 1
ATOM 774 O O . GLN A 1 102 ? 1.915 7.708 -10.733 1.00 94.62 102 GLN A O 1
ATOM 779 N N . LYS A 1 103 ? 2.775 5.963 -11.859 1.00 91.19 103 LYS A N 1
ATOM 780 C CA . LYS A 1 103 ? 1.564 5.123 -11.774 1.00 91.19 103 LYS A CA 1
ATOM 781 C C . LYS A 1 103 ? 1.100 4.934 -10.326 1.00 91.19 103 LYS A C 1
ATOM 783 O O . LYS A 1 103 ? -0.086 5.026 -10.014 1.00 91.19 103 LYS A O 1
ATOM 788 N N . ARG A 1 104 ? 2.040 4.718 -9.398 1.00 90.38 104 ARG A N 1
ATOM 789 C CA . ARG A 1 104 ? 1.736 4.619 -7.959 1.00 90.38 104 ARG A CA 1
ATOM 790 C C . ARG A 1 104 ? 1.234 5.927 -7.363 1.00 90.38 104 ARG A C 1
ATOM 792 O O . ARG A 1 104 ? 0.441 5.872 -6.427 1.00 90.38 104 ARG A O 1
ATOM 799 N N . GLN A 1 105 ? 1.727 7.070 -7.827 1.00 91.56 105 GLN A N 1
ATOM 800 C CA . GLN A 1 105 ? 1.266 8.367 -7.350 1.00 91.56 105 GLN A CA 1
ATOM 801 C C . GLN A 1 105 ? -0.155 8.657 -7.837 1.00 91.56 105 GLN A C 1
ATOM 803 O O . GLN A 1 105 ? -1.012 8.916 -6.997 1.00 91.56 105 GLN A O 1
ATOM 808 N N . ALA A 1 106 ? -0.422 8.481 -9.132 1.00 91.44 106 ALA A N 1
ATOM 809 C CA . ALA A 1 106 ? -1.757 8.642 -9.705 1.00 91.44 106 ALA A CA 1
ATOM 810 C C . ALA A 1 106 ? -2.790 7.748 -8.995 1.00 91.44 106 ALA A C 1
ATOM 812 O O . ALA A 1 106 ? -3.831 8.217 -8.551 1.00 91.44 106 ALA A O 1
ATOM 813 N N . ASN A 1 107 ? -2.456 6.474 -8.762 1.00 87.75 107 ASN A N 1
ATOM 814 C CA . ASN A 1 107 ? -3.345 5.559 -8.038 1.00 87.75 107 ASN A CA 1
ATOM 815 C C . ASN A 1 107 ? -3.600 6.013 -6.583 1.00 87.75 107 ASN A C 1
ATOM 817 O O . ASN A 1 107 ? -4.710 5.920 -6.069 1.00 87.75 107 ASN A O 1
ATOM 821 N N . ARG A 1 108 ? -2.588 6.562 -5.895 1.00 88.50 108 ARG A N 1
ATOM 822 C CA . ARG A 1 108 ? -2.793 7.122 -4.545 1.00 88.50 108 ARG A CA 1
ATOM 823 C C . ARG A 1 108 ? -3.737 8.317 -4.550 1.00 88.50 108 ARG A C 1
ATOM 825 O O . ARG A 1 108 ? -4.465 8.486 -3.578 1.00 88.50 108 ARG A O 1
ATOM 832 N N . GLU A 1 109 ? -3.667 9.160 -5.569 1.00 90.38 109 GLU A N 1
ATOM 833 C CA . GLU A 1 109 ? -4.535 10.329 -5.712 1.00 90.38 109 GLU A CA 1
ATOM 834 C C . GLU A 1 109 ? -5.972 9.891 -6.007 1.00 90.38 109 GLU A C 1
ATOM 836 O O . GLU A 1 109 ? -6.863 10.287 -5.261 1.00 90.38 109 GLU A O 1
ATOM 841 N N . ALA A 1 110 ? -6.171 8.952 -6.936 1.00 88.69 110 ALA A N 1
ATOM 842 C CA . ALA A 1 110 ? -7.480 8.360 -7.223 1.00 88.69 110 ALA A CA 1
ATOM 843 C C . ALA A 1 110 ? -8.124 7.719 -5.980 1.00 88.69 110 ALA A C 1
ATOM 845 O O . ALA A 1 110 ? -9.283 7.971 -5.667 1.00 88.69 110 ALA A O 1
ATOM 846 N N . ILE A 1 111 ? -7.355 6.945 -5.204 1.00 89.00 111 ILE A N 1
ATOM 847 C CA . ILE A 1 111 ? -7.847 6.358 -3.948 1.00 89.00 111 ILE A CA 1
ATOM 848 C C . ILE A 1 111 ? -8.224 7.444 -2.931 1.00 89.00 111 ILE A C 1
ATOM 850 O O . ILE A 1 111 ? -9.210 7.303 -2.213 1.00 89.00 111 ILE A O 1
ATOM 854 N N . ARG A 1 112 ? -7.438 8.523 -2.819 1.00 89.00 112 ARG A N 1
ATOM 855 C CA . ARG A 1 112 ? -7.758 9.623 -1.895 1.00 89.00 112 ARG A CA 1
ATOM 856 C C . ARG A 1 112 ? -9.039 10.332 -2.293 1.00 89.00 112 ARG A C 1
ATOM 858 O O . ARG A 1 112 ? -9.836 10.637 -1.416 1.00 89.00 112 ARG A O 1
ATOM 865 N N . GLU A 1 113 ? -9.210 10.600 -3.578 1.00 91.25 113 GLU A N 1
ATOM 866 C CA . GLU A 1 113 ? -10.423 11.204 -4.113 1.00 91.25 113 GLU A CA 1
ATOM 867 C C . GLU A 1 113 ? -11.635 10.312 -3.845 1.00 91.25 113 GLU A C 1
ATOM 869 O O . GLU A 1 113 ? -12.611 10.776 -3.264 1.00 91.25 113 GLU A O 1
ATOM 874 N N . TYR A 1 114 ? -11.517 9.010 -4.118 1.00 89.88 114 TYR A N 1
ATOM 875 C CA . TYR A 1 114 ? -12.555 8.039 -3.786 1.00 89.88 114 TYR A CA 1
ATOM 876 C C . TYR A 1 114 ? -12.924 8.072 -2.295 1.00 89.88 114 TYR A C 1
ATOM 878 O O . TYR A 1 114 ? -14.097 8.172 -1.956 1.00 89.88 114 TYR A O 1
ATOM 886 N N . ILE A 1 115 ? -11.943 8.059 -1.385 1.00 89.62 115 ILE A N 1
ATOM 887 C CA . ILE A 1 115 ? -12.205 8.142 0.064 1.00 89.62 115 ILE A CA 1
ATOM 888 C C . ILE A 1 115 ? -12.867 9.472 0.443 1.00 89.62 115 ILE A C 1
ATOM 890 O O . ILE A 1 115 ? -13.735 9.496 1.307 1.00 89.62 115 ILE A O 1
ATOM 894 N N . ASN A 1 116 ? -12.455 10.586 -0.162 1.00 89.50 116 ASN A N 1
ATOM 895 C CA . ASN A 1 116 ? -13.028 11.896 0.144 1.00 89.50 116 ASN A CA 1
ATOM 896 C C . ASN A 1 116 ? -14.481 12.027 -0.325 1.00 89.50 116 ASN A C 1
ATOM 898 O O . ASN A 1 116 ? -15.223 12.785 0.290 1.00 89.50 116 ASN A O 1
ATOM 902 N N . ASN A 1 117 ? -14.864 11.292 -1.369 1.00 92.00 117 ASN A N 1
ATOM 903 C CA . ASN A 1 117 ? -16.221 11.277 -1.910 1.00 92.00 117 ASN A CA 1
ATOM 904 C C . ASN A 1 117 ? -17.152 10.287 -1.183 1.00 92.00 117 ASN A C 1
ATOM 906 O O . ASN A 1 117 ? -18.343 10.264 -1.473 1.00 92.00 117 ASN A O 1
ATOM 910 N N . ASN A 1 118 ? -16.626 9.471 -0.261 1.00 91.38 118 ASN A N 1
ATOM 911 C CA . ASN A 1 118 ? -17.386 8.468 0.488 1.00 91.38 118 ASN A CA 1
ATOM 912 C C . ASN A 1 118 ? -17.225 8.701 2.000 1.00 91.38 118 ASN A C 1
ATOM 914 O O . ASN A 1 118 ? -16.256 8.242 2.615 1.00 91.38 118 ASN A O 1
ATOM 918 N N . ASP A 1 119 ? -18.179 9.412 2.607 1.00 90.00 119 ASP A N 1
ATOM 919 C CA . ASP A 1 119 ? -18.114 9.799 4.024 1.00 90.00 119 ASP A CA 1
ATOM 920 C C . ASP A 1 119 ? -18.136 8.590 4.978 1.00 90.00 119 ASP A C 1
ATOM 922 O O . ASP A 1 119 ? -17.320 8.530 5.900 1.00 90.00 119 ASP A O 1
ATOM 926 N N . ASP A 1 120 ? -18.947 7.565 4.700 1.00 88.38 120 ASP A N 1
ATOM 927 C CA . ASP A 1 120 ? -19.004 6.338 5.513 1.00 88.38 120 ASP A CA 1
ATOM 928 C C . ASP A 1 120 ? -17.644 5.623 5.566 1.00 88.38 120 ASP A C 1
ATOM 930 O O . ASP A 1 120 ? -17.144 5.233 6.628 1.00 88.38 120 ASP A O 1
ATOM 934 N N . LEU A 1 121 ? -16.982 5.501 4.411 1.00 87.88 121 LEU A N 1
ATOM 935 C CA . LEU A 1 121 ? -15.652 4.903 4.311 1.00 87.88 121 LEU A CA 1
ATOM 936 C C . LEU A 1 121 ? -14.614 5.727 5.084 1.00 87.88 121 LEU A C 1
ATOM 938 O O . LEU A 1 121 ? -13.721 5.181 5.741 1.00 87.88 121 LEU A O 1
ATOM 942 N N . LYS A 1 122 ? -14.727 7.054 5.037 1.00 88.94 122 LYS A N 1
ATOM 943 C CA . LYS A 1 122 ? -13.845 7.969 5.763 1.00 88.94 122 LYS A CA 1
ATOM 944 C C . LYS A 1 122 ? -13.985 7.801 7.275 1.00 88.94 122 LYS A C 1
ATOM 946 O O . LYS A 1 122 ? -12.960 7.767 7.964 1.00 88.94 122 LYS A O 1
ATOM 951 N N . GLU A 1 123 ? -15.200 7.642 7.791 1.00 89.75 123 GLU A N 1
ATOM 952 C CA . GLU A 1 123 ? -15.448 7.369 9.211 1.00 89.75 123 GLU A CA 1
ATOM 953 C C . GLU A 1 123 ? -14.860 6.021 9.644 1.00 89.75 123 GLU A C 1
ATOM 955 O O . GLU A 1 123 ? -14.104 5.954 10.622 1.00 89.75 123 GLU A O 1
ATOM 960 N N . GLN A 1 124 ? -15.095 4.959 8.868 1.00 87.44 124 GLN A N 1
ATOM 961 C CA . GLN A 1 124 ? -14.539 3.629 9.142 1.00 87.44 124 GLN A CA 1
ATOM 962 C C . GLN A 1 124 ? -13.003 3.640 9.177 1.00 87.44 124 GLN A C 1
ATOM 964 O O . GLN A 1 124 ? -12.374 3.059 10.073 1.00 87.44 124 GLN A O 1
ATOM 969 N N . LEU A 1 125 ? -12.371 4.349 8.237 1.00 87.69 125 LEU A N 1
ATOM 970 C CA . LEU A 1 125 ? -10.919 4.513 8.204 1.00 87.69 125 LEU A CA 1
ATOM 971 C C . LEU A 1 125 ? -10.396 5.289 9.418 1.00 87.69 125 LEU A C 1
ATOM 973 O O . LEU A 1 125 ? -9.343 4.939 9.964 1.00 87.69 125 LEU A O 1
ATOM 977 N N . GLN A 1 126 ? -11.108 6.325 9.865 1.00 88.31 126 GLN A N 1
ATOM 978 C CA . GLN A 1 126 ? -10.735 7.081 11.060 1.00 88.31 126 GLN A CA 1
ATOM 979 C C . GLN A 1 126 ? -10.841 6.231 12.327 1.00 88.31 126 GLN A C 1
ATOM 981 O O . GLN A 1 126 ? -9.888 6.212 13.114 1.00 88.31 126 GLN A O 1
ATOM 986 N N . ALA A 1 127 ? -11.928 5.475 12.490 1.00 88.94 127 ALA A N 1
ATOM 987 C CA . ALA A 1 127 ? -12.111 4.558 13.611 1.00 88.94 127 ALA A CA 1
ATOM 988 C C . ALA A 1 127 ? -10.977 3.521 13.666 1.00 88.94 127 ALA A C 1
ATOM 990 O O . ALA A 1 127 ? -10.314 3.360 14.696 1.00 88.94 127 ALA A O 1
ATOM 991 N N . LYS A 1 128 ? -10.640 2.900 12.527 1.00 85.81 128 LYS A N 1
ATOM 992 C CA . LYS A 1 128 ? -9.508 1.961 12.448 1.00 85.81 128 LYS A CA 1
ATOM 993 C C . LYS A 1 128 ? -8.164 2.608 12.747 1.00 85.81 128 LYS A C 1
ATOM 995 O O . LYS A 1 128 ? -7.312 1.997 13.398 1.00 85.81 128 LYS A O 1
ATOM 1000 N N . LYS A 1 129 ? -7.948 3.844 12.300 1.00 87.00 129 LYS A N 1
ATOM 1001 C CA . LYS A 1 129 ? -6.717 4.586 12.597 1.00 87.00 129 LYS A CA 1
ATOM 1002 C C . LYS A 1 129 ? -6.571 4.852 14.097 1.00 87.00 129 LYS A C 1
ATOM 1004 O O . LYS A 1 129 ? -5.458 4.745 14.616 1.00 87.00 129 LYS A O 1
ATOM 1009 N N . GLN A 1 130 ? -7.661 5.181 14.788 1.00 89.12 130 GLN A N 1
ATOM 1010 C CA . GLN A 1 130 ? -7.665 5.362 16.240 1.00 89.12 130 GLN A CA 1
ATOM 1011 C C . GLN A 1 130 ? -7.388 4.040 16.966 1.00 89.12 130 GLN A C 1
ATOM 1013 O O . GLN A 1 130 ? -6.480 3.997 17.796 1.00 89.12 130 GLN A O 1
ATOM 1018 N N . GLU A 1 131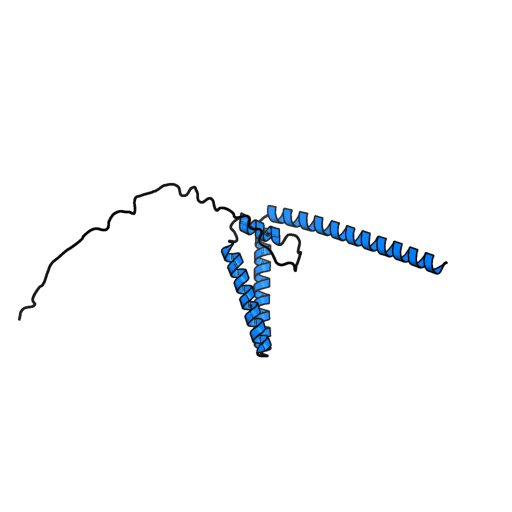 ? -8.062 2.954 16.575 1.00 88.56 131 GLU A N 1
ATOM 1019 C CA . GLU A 1 131 ? -7.858 1.609 17.133 1.00 88.56 131 GLU A CA 1
ATOM 1020 C C . GLU A 1 131 ? -6.377 1.191 17.072 1.00 88.56 131 GLU A C 1
ATOM 1022 O O . GLU A 1 131 ? -5.780 0.786 18.072 1.00 88.56 131 GLU A O 1
ATOM 1027 N N . VAL A 1 132 ? -5.737 1.345 15.907 1.00 86.44 132 VAL A N 1
ATOM 1028 C CA . VAL A 1 132 ? -4.315 1.004 15.750 1.00 86.44 132 VAL A CA 1
ATOM 1029 C C . VAL A 1 132 ? -3.405 1.927 16.551 1.00 86.44 132 VAL A C 1
ATOM 1031 O O . VAL A 1 132 ? -2.397 1.472 17.096 1.00 86.44 132 VAL A O 1
ATOM 1034 N N . ARG A 1 133 ? -3.737 3.218 16.644 1.00 87.06 133 ARG A N 1
ATOM 1035 C CA . ARG A 1 133 ? -2.949 4.173 17.428 1.00 87.06 133 ARG A CA 1
ATOM 1036 C C . ARG A 1 133 ? -2.959 3.817 18.912 1.00 87.06 133 ARG A C 1
ATOM 1038 O O . ARG A 1 133 ? -1.900 3.890 19.534 1.00 87.06 133 ARG A O 1
ATOM 1045 N N . GLU A 1 134 ? -4.102 3.425 19.465 1.00 92.12 134 GLU A N 1
ATOM 1046 C CA . GLU A 1 134 ? -4.198 3.011 20.868 1.00 92.12 134 GLU A CA 1
ATOM 1047 C C . GLU A 1 134 ? -3.454 1.697 21.120 1.00 92.12 134 GLU A C 1
ATOM 1049 O O . GLU A 1 134 ? -2.568 1.670 21.976 1.00 92.12 134 GLU A O 1
ATOM 1054 N N . LYS A 1 135 ? -3.647 0.672 20.278 1.00 89.56 135 LYS A N 1
ATOM 1055 C CA . LYS A 1 135 ? -2.870 -0.583 20.364 1.00 89.56 135 LYS A CA 1
ATOM 1056 C C . LYS A 1 135 ? -1.360 -0.343 20.300 1.00 89.56 135 LYS A C 1
ATOM 1058 O O . LYS A 1 135 ? -0.573 -0.990 20.993 1.00 89.56 135 LYS A O 1
ATOM 1063 N N . LEU A 1 136 ? -0.920 0.599 19.463 1.00 87.69 136 LEU A N 1
ATOM 1064 C CA . LEU A 1 136 ? 0.491 0.967 19.377 1.00 87.69 136 LEU A CA 1
ATOM 1065 C C . LEU A 1 136 ? 0.978 1.651 20.662 1.00 87.69 136 LEU A C 1
ATOM 1067 O O . LEU A 1 136 ? 2.074 1.344 21.133 1.00 87.69 136 LEU A O 1
ATOM 1071 N N . LYS A 1 137 ? 0.189 2.565 21.239 1.00 93.19 137 LYS A N 1
ATOM 1072 C CA . LYS A 1 137 ? 0.522 3.219 22.513 1.00 93.19 137 LYS A CA 1
ATOM 1073 C C . LYS A 1 137 ? 0.617 2.206 23.651 1.00 93.19 137 LYS A C 1
ATOM 1075 O O . LYS A 1 137 ? 1.562 2.293 24.433 1.00 93.19 137 LYS A O 1
ATOM 1080 N N . GLU A 1 138 ? -0.309 1.258 23.731 1.00 93.81 138 GLU A N 1
ATOM 1081 C CA . GLU A 1 138 ? -0.297 0.176 24.723 1.00 93.81 138 GLU A CA 1
ATOM 1082 C C . GLU A 1 138 ? 0.972 -0.660 24.605 1.00 93.81 138 GLU A C 1
ATOM 1084 O O . GLU A 1 138 ? 1.750 -0.722 25.555 1.00 93.81 138 GLU A O 1
ATOM 1089 N N . ARG A 1 139 ? 1.286 -1.145 23.400 1.00 91.75 139 ARG A N 1
ATOM 1090 C CA . ARG A 1 139 ? 2.520 -1.897 23.136 1.00 91.75 139 ARG A CA 1
ATOM 1091 C C . ARG A 1 139 ? 3.782 -1.114 23.510 1.00 91.75 139 ARG A C 1
ATOM 1093 O O . ARG A 1 139 ? 4.764 -1.681 23.987 1.00 91.75 139 ARG A O 1
ATOM 1100 N N . ILE A 1 140 ? 3.799 0.200 23.273 1.00 93.00 140 ILE A N 1
ATOM 1101 C CA . ILE A 1 140 ? 4.920 1.060 23.678 1.00 93.00 140 ILE A CA 1
ATOM 1102 C C . ILE A 1 140 ? 4.998 1.169 25.206 1.00 93.00 140 ILE A C 1
ATOM 1104 O O . ILE A 1 140 ? 6.102 1.147 25.753 1.00 93.00 140 ILE A O 1
ATOM 1108 N N . ARG A 1 141 ? 3.863 1.299 25.901 1.00 94.94 141 ARG A N 1
ATOM 1109 C CA . ARG A 1 141 ? 3.806 1.350 27.370 1.00 94.94 141 ARG A CA 1
ATOM 1110 C C . ARG A 1 141 ? 4.277 0.035 27.988 1.00 94.94 141 ARG A C 1
ATOM 1112 O O . ARG A 1 141 ? 5.109 0.088 28.887 1.00 94.94 141 ARG A O 1
ATOM 1119 N N . GLU A 1 142 ? 3.829 -1.104 27.471 1.00 94.06 142 GLU A N 1
ATOM 1120 C CA . GLU A 1 142 ? 4.265 -2.441 27.896 1.00 94.0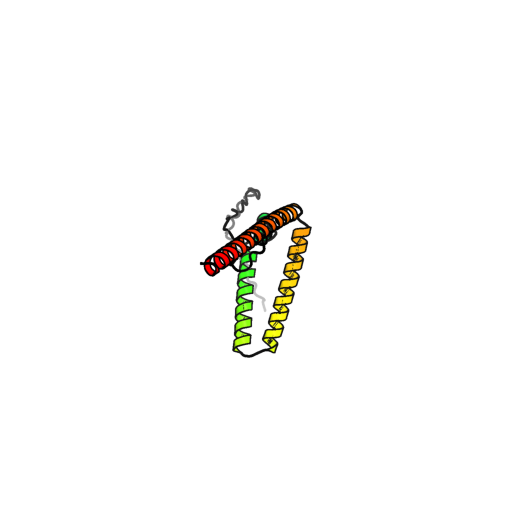6 142 GLU A CA 1
ATOM 1121 C C . GLU A 1 142 ? 5.777 -2.604 27.751 1.00 94.06 142 GLU A C 1
ATOM 1123 O O . GLU A 1 142 ? 6.471 -2.824 28.738 1.00 94.06 142 GLU A O 1
ATOM 1128 N N . LYS A 1 143 ? 6.325 -2.335 26.558 1.00 94.00 143 LYS A N 1
ATOM 1129 C CA . LYS A 1 143 ? 7.778 -2.399 26.326 1.00 94.00 143 LYS A CA 1
ATOM 1130 C C . LYS A 1 143 ? 8.573 -1.454 27.222 1.00 94.00 143 LYS A C 1
ATOM 1132 O O . LYS A 1 143 ? 9.739 -1.706 27.517 1.00 94.00 143 LYS A O 1
ATOM 1137 N N . ARG A 1 144 ? 7.997 -0.314 27.614 1.00 94.06 144 ARG A N 1
ATOM 1138 C CA . ARG A 1 144 ? 8.641 0.611 28.558 1.00 94.06 144 ARG A CA 1
ATOM 1139 C C . ARG A 1 144 ? 8.644 0.057 29.981 1.00 94.06 144 ARG A C 1
ATOM 1141 O O . ARG A 1 144 ? 9.638 0.282 30.663 1.00 94.06 144 ARG A O 1
ATOM 1148 N N . LYS A 1 145 ? 7.580 -0.627 30.412 1.00 95.31 145 LYS A N 1
ATOM 1149 C CA . LYS A 1 145 ? 7.507 -1.303 31.718 1.00 95.31 145 LYS A CA 1
ATOM 1150 C C . LYS A 1 145 ? 8.485 -2.474 31.783 1.00 95.31 145 LYS A C 1
ATOM 1152 O O . LYS A 1 145 ? 9.369 -2.446 32.625 1.00 95.31 145 LYS A O 1
ATOM 1157 N N . GLU A 1 146 ? 8.462 -3.351 30.783 1.00 94.31 146 GLU A N 1
ATOM 1158 C CA . GLU A 1 146 ? 9.390 -4.486 30.654 1.00 94.31 146 GLU A CA 1
ATOM 1159 C C . GLU A 1 146 ? 10.863 -4.032 30.716 1.00 94.31 146 GLU A C 1
ATOM 1161 O O . GLU A 1 146 ? 11.706 -4.614 31.393 1.00 94.31 146 GLU A O 1
ATOM 1166 N N . ARG A 1 147 ? 11.198 -2.918 30.047 1.00 92.81 147 ARG A N 1
ATOM 1167 C CA . ARG A 1 147 ? 12.551 -2.336 30.102 1.00 92.81 147 ARG A CA 1
ATOM 1168 C C . ARG A 1 147 ? 12.921 -1.755 31.465 1.00 92.81 147 ARG A C 1
ATOM 1170 O O . ARG A 1 147 ? 14.116 -1.634 31.729 1.00 92.81 147 ARG A O 1
ATOM 1177 N N . LYS A 1 148 ? 11.952 -1.302 32.264 1.00 95.00 148 LYS A N 1
ATOM 1178 C CA . LYS A 1 148 ? 12.194 -0.816 33.630 1.00 95.00 148 LYS A CA 1
ATOM 1179 C C . LYS A 1 148 ? 12.419 -1.991 34.573 1.00 95.00 148 LYS A C 1
ATOM 1181 O O . LYS A 1 148 ? 13.463 -2.014 35.208 1.00 95.00 148 LYS A O 1
ATOM 1186 N N . GLU A 1 149 ? 11.533 -2.980 34.546 1.00 94.25 149 GLU A N 1
ATOM 1187 C CA . GLU A 1 149 ? 11.638 -4.213 35.342 1.00 94.25 149 GLU A CA 1
ATOM 1188 C C . GLU A 1 149 ? 12.985 -4.902 35.090 1.00 94.25 149 GLU A C 1
ATOM 1190 O O . GLU A 1 149 ? 13.779 -5.085 36.005 1.00 94.25 149 GLU A O 1
ATOM 1195 N N . LYS A 1 150 ? 13.368 -5.086 33.820 1.00 94.50 150 LYS A N 1
ATOM 1196 C CA . LYS A 1 150 ? 14.677 -5.658 33.460 1.00 94.50 150 LYS A CA 1
ATOM 1197 C C . LYS A 1 150 ? 15.884 -4.832 33.931 1.00 94.50 150 LYS A C 1
ATOM 1199 O O . LYS A 1 150 ? 16.994 -5.352 34.043 1.00 94.50 150 LYS A O 1
ATOM 1204 N N . ARG A 1 151 ? 15.732 -3.516 34.126 1.00 91.75 151 ARG A N 1
ATOM 1205 C CA . ARG A 1 151 ? 16.796 -2.661 34.689 1.00 91.75 151 ARG A CA 1
ATOM 1206 C C . ARG A 1 151 ? 16.875 -2.798 36.203 1.00 91.75 151 ARG A C 1
ATOM 1208 O O . ARG A 1 151 ? 17.977 -2.691 36.728 1.00 91.75 151 ARG A O 1
ATOM 1215 N N . GLU A 1 152 ? 15.743 -2.984 36.867 1.00 92.69 152 GLU A N 1
ATOM 1216 C CA . GLU A 1 152 ? 15.656 -3.211 38.310 1.00 92.69 152 GLU A CA 1
ATOM 1217 C C . GLU A 1 152 ? 16.222 -4.591 38.659 1.00 92.69 152 GLU A C 1
ATOM 1219 O O . GLU A 1 152 ? 17.176 -4.651 39.428 1.00 92.69 152 GLU A O 1
ATOM 1224 N N . GLU A 1 153 ? 15.818 -5.649 37.950 1.00 91.06 153 GLU A N 1
ATOM 1225 C CA . GLU A 1 153 ? 16.395 -6.998 38.086 1.00 91.06 153 GLU A CA 1
ATOM 1226 C C . GLU A 1 153 ? 17.924 -6.996 37.920 1.00 91.06 153 GLU A C 1
ATOM 1228 O O . GLU A 1 153 ? 18.658 -7.593 38.703 1.00 91.06 153 GLU A O 1
ATOM 1233 N N . ARG A 1 154 ? 18.442 -6.274 36.914 1.00 89.75 154 ARG A N 1
ATOM 1234 C CA . ARG A 1 154 ? 19.895 -6.131 36.710 1.00 89.75 154 ARG A CA 1
ATOM 1235 C C . ARG A 1 154 ? 20.592 -5.384 37.842 1.00 89.75 154 ARG A C 1
ATOM 1237 O O . ARG A 1 154 ? 21.771 -5.625 38.068 1.00 89.75 154 ARG A O 1
ATOM 1244 N N . ARG A 1 155 ? 19.922 -4.429 38.493 1.00 89.94 155 ARG A N 1
ATOM 1245 C CA . ARG A 1 155 ? 20.490 -3.697 39.635 1.00 89.94 155 ARG A CA 1
ATOM 1246 C C . ARG A 1 155 ? 20.550 -4.588 40.866 1.00 89.94 155 ARG A C 1
ATOM 1248 O O . ARG A 1 155 ? 21.571 -4.576 41.537 1.00 89.94 155 ARG A O 1
ATOM 1255 N N . GLU A 1 156 ? 19.504 -5.369 41.113 1.00 88.56 156 GLU A N 1
ATOM 1256 C CA . GLU A 1 156 ? 19.449 -6.324 42.224 1.00 88.56 156 GLU A CA 1
ATOM 1257 C C . GLU A 1 156 ? 20.506 -7.426 42.071 1.00 88.56 156 GLU A C 1
ATOM 1259 O O . GLU A 1 156 ? 21.227 -7.715 43.020 1.00 88.56 156 GLU A O 1
ATOM 1264 N N . GLN A 1 157 ? 20.697 -7.958 40.858 1.00 84.44 157 GLN A N 1
ATOM 1265 C CA . GLN A 1 157 ? 21.745 -8.948 40.564 1.00 84.44 157 GLN A CA 1
ATOM 1266 C C . GLN A 1 157 ? 23.179 -8.427 40.744 1.00 84.44 157 GLN A C 1
ATOM 1268 O O . GLN A 1 157 ? 24.087 -9.224 40.929 1.00 84.44 157 GLN A O 1
ATOM 1273 N N . LEU A 1 158 ? 23.407 -7.113 40.650 1.00 83.06 158 LEU A N 1
ATOM 1274 C CA . LEU A 1 158 ? 24.728 -6.504 40.865 1.00 83.06 158 LEU A CA 1
ATOM 1275 C C . LEU A 1 158 ? 24.997 -6.166 42.341 1.00 83.06 158 LEU A C 1
ATOM 1277 O O . LEU A 1 158 ? 26.105 -5.746 42.668 1.00 83.06 158 LEU A O 1
ATOM 1281 N N . GLN A 1 159 ? 23.985 -6.275 43.206 1.00 76.50 159 GLN A N 1
ATOM 1282 C CA . GLN A 1 159 ? 24.077 -5.996 44.644 1.00 76.50 159 GLN A CA 1
ATOM 1283 C C . GLN A 1 159 ? 24.183 -7.269 45.502 1.00 76.50 159 GLN A C 1
ATOM 1285 O O . GLN A 1 159 ? 24.414 -7.151 46.705 1.00 76.50 159 GLN A O 1
ATOM 1290 N N . GLN A 1 160 ? 24.014 -8.450 44.898 1.00 59.94 160 GLN A N 1
ATOM 1291 C CA . GLN A 1 160 ? 24.268 -9.771 45.489 1.00 59.94 160 GLN A CA 1
ATOM 1292 C C . GLN A 1 160 ? 25.656 -10.272 45.089 1.00 59.94 160 GLN A C 1
ATOM 1294 O O . GLN A 1 160 ? 26.292 -10.933 45.938 1.00 59.94 160 GLN A O 1
#

Radius of gyration: 31.67 Å; chains: 1; bounding box: 64×35×126 Å

Foldseek 3Di:
DDDDDDDDDDDDDDPPDDPDDDPDDPPDPPPPPPPPPPPDDDDDPPDLPSVLVVVCPVVVVDDPVNVVVVVVVVVVLVVQLVVCVVVVPPPSNVVSVVVVVVVVVVVVVVSVVVCVVDVVSVVVSVVRVVVVVVVVVVVVVVVVVVVVVVVVVVVVVVVD